Protein AF-A0A4Q0II00-F1 (afdb_monomer_lite)

Sequence (150 aa):
DLRYGILSTT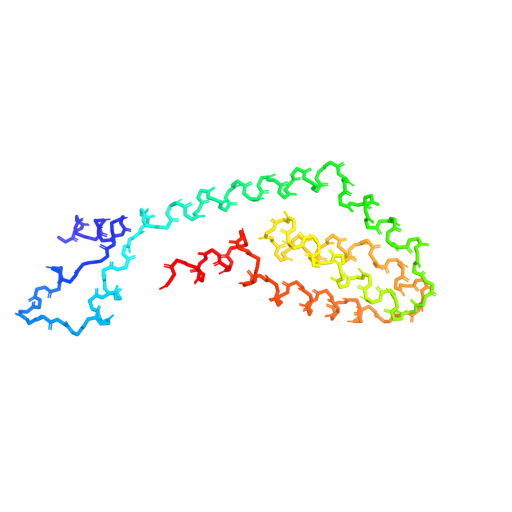TGFKVSMTHYLATPIPSVQALLNRGGMMGVLENMGMLCVAMAFGGIMHGSGMLTTVLNKLLGRVRTDGGLILSTLLSCVVLCFSTGSAYMGILIPGSLFKDSYLKRRLHPKNLSRALEDSATMLDGAIPWASGAVYMSGV

pLDDT: mean 78.12, std 6.58, range [50.56, 89.0]

Foldseek 3Di:
DVVVVVCCQQFNAAPVVVVDPDDDDPVVRCVRRLTHPPLCVVLVVLLVVQQVQLVCCVVVCVLVVVLVVLVVPDDDPVSLLVSLLVSLQVSCLSNLDLVRSQPVSLVVCVVVCVVVVHDSVSSVVSSCVRSVVCNCVRCSHPNVSVVVSD

Secondary structure (DSSP, 8-state):
-HHHHHHHHHH---GGGTT-SSPPPHHHHHHHTS--HHHHHHHHHHHHHHHHHHHHHHHTSHHHHHHHHHHTT--SHHHHHHHHHHHHHHHHHHHS-HHHHHHHHHHHHHHHHHHTT--HHHHHHHHHHHHHHHTTTSTTSHHHHHHHH-

Structure (mmCIF, N/CA/C/O backbone):
data_AF-A0A4Q0II00-F1
#
_entry.id   AF-A0A4Q0II00-F1
#
loop_
_atom_site.group_PDB
_atom_site.id
_atom_site.type_symbol
_atom_site.label_atom_id
_atom_site.label_alt_id
_atom_site.label_comp_id
_atom_site.label_asym_id
_atom_site.label_entity_id
_atom_site.label_seq_id
_atom_site.pdbx_PDB_ins_code
_atom_site.Cartn_x
_atom_site.Cartn_y
_atom_site.Cartn_z
_atom_site.occupancy
_atom_site.B_iso_or_equiv
_atom_site.auth_seq_id
_atom_site.auth_comp_id
_atom_site.auth_asym_id
_atom_site.auth_atom_id
_atom_site.pdbx_PDB_model_num
ATOM 1 N N . ASP A 1 1 ? 31.521 8.975 -23.517 1.00 64.12 1 ASP A N 1
ATOM 2 C CA . ASP A 1 1 ? 31.119 8.455 -22.192 1.00 64.12 1 ASP A CA 1
ATOM 3 C C . ASP A 1 1 ? 29.890 9.077 -21.530 1.00 64.12 1 ASP A C 1
ATOM 5 O O . ASP A 1 1 ? 29.078 8.311 -21.040 1.00 64.12 1 ASP A O 1
ATOM 9 N N . LEU A 1 2 ? 29.619 10.389 -21.554 1.00 75.50 2 LEU A N 1
ATOM 10 C CA . LEU A 1 2 ? 28.394 10.905 -20.895 1.00 75.50 2 LEU A CA 1
ATOM 11 C C . LEU A 1 2 ? 27.081 10.616 -21.661 1.00 75.50 2 LEU A C 1
ATOM 13 O O . LEU A 1 2 ? 26.052 10.305 -21.066 1.00 75.50 2 LEU A O 1
ATOM 17 N N . ARG A 1 3 ? 27.115 10.695 -23.001 1.00 73.31 3 ARG A N 1
ATOM 18 C CA . ARG A 1 3 ? 25.932 10.484 -23.865 1.00 73.31 3 ARG A CA 1
ATOM 19 C C . ARG A 1 3 ? 25.349 9.075 -23.735 1.00 73.31 3 ARG A C 1
ATOM 21 O O . ARG A 1 3 ? 24.133 8.927 -23.680 1.00 73.31 3 ARG A O 1
ATOM 28 N N . TYR A 1 4 ? 26.210 8.062 -23.644 1.00 73.62 4 TYR A N 1
ATOM 29 C CA . TYR A 1 4 ? 25.788 6.677 -23.442 1.00 73.62 4 TYR A CA 1
ATOM 30 C C . TYR A 1 4 ? 25.221 6.446 -22.036 1.00 73.62 4 TYR A C 1
ATOM 32 O O . TYR A 1 4 ? 24.265 5.692 -21.913 1.00 73.62 4 TYR A O 1
ATOM 40 N N . GLY A 1 5 ? 25.719 7.148 -21.009 1.00 77.12 5 GLY A N 1
ATOM 41 C CA . GLY A 1 5 ? 25.135 7.112 -19.662 1.00 77.12 5 GLY A CA 1
ATOM 42 C C . GLY A 1 5 ? 23.729 7.725 -19.584 1.00 77.12 5 GLY A C 1
ATOM 43 O O . GLY A 1 5 ? 22.844 7.178 -18.931 1.00 77.12 5 GLY A O 1
ATOM 44 N N . ILE A 1 6 ? 23.476 8.828 -20.297 1.00 80.12 6 ILE A N 1
ATOM 45 C CA . ILE A 1 6 ? 22.131 9.432 -20.352 1.00 80.12 6 ILE A CA 1
ATOM 46 C C . ILE A 1 6 ? 21.169 8.528 -21.136 1.00 80.12 6 ILE A C 1
ATOM 48 O O . ILE A 1 6 ? 20.040 8.306 -20.694 1.00 80.12 6 ILE A O 1
ATOM 52 N N . LEU A 1 7 ? 21.620 7.965 -22.262 1.00 78.31 7 LEU A N 1
ATOM 53 C CA . LEU A 1 7 ? 20.822 7.052 -23.088 1.00 78.31 7 LEU A CA 1
ATOM 54 C C . LEU A 1 7 ? 20.494 5.739 -22.367 1.00 78.31 7 LEU A C 1
ATOM 56 O O . LEU A 1 7 ? 19.356 5.278 -22.462 1.00 78.31 7 LEU A O 1
ATOM 60 N N . SER A 1 8 ? 21.439 5.162 -21.615 1.00 79.75 8 SER A N 1
ATOM 61 C CA . SER A 1 8 ? 21.172 3.962 -20.813 1.00 79.75 8 SER A CA 1
ATOM 62 C C . SER A 1 8 ? 20.184 4.237 -19.680 1.00 79.75 8 SER A C 1
ATOM 64 O O . SER A 1 8 ? 19.361 3.384 -19.366 1.00 79.75 8 SER A O 1
ATOM 66 N N . THR A 1 9 ? 20.199 5.445 -19.112 1.00 80.12 9 THR A N 1
ATOM 67 C CA . THR A 1 9 ? 19.252 5.851 -18.063 1.00 80.12 9 THR A CA 1
ATOM 68 C C . THR A 1 9 ? 17.831 6.023 -18.615 1.00 80.12 9 THR A C 1
ATOM 70 O O . THR A 1 9 ? 16.863 5.530 -18.037 1.00 80.12 9 THR A O 1
ATOM 73 N N . THR A 1 10 ? 17.682 6.683 -19.768 1.00 82.12 10 THR A N 1
ATOM 74 C CA . THR A 1 10 ? 16.356 6.954 -20.355 1.00 82.12 10 THR A CA 1
ATOM 75 C C . THR A 1 10 ? 15.751 5.736 -21.044 1.00 82.12 10 THR A C 1
ATOM 77 O O . THR A 1 10 ? 14.585 5.419 -20.812 1.00 82.12 10 THR A O 1
ATOM 80 N N . THR A 1 11 ? 16.528 5.036 -21.873 1.00 80.62 11 THR A N 1
ATOM 81 C CA . THR A 1 11 ? 16.024 3.943 -22.727 1.00 80.62 11 THR A CA 1
ATOM 82 C C . THR A 1 11 ? 16.329 2.544 -22.198 1.00 80.62 11 THR A C 1
ATOM 84 O O . THR A 1 11 ? 15.741 1.574 -22.673 1.00 80.62 11 THR A O 1
ATOM 87 N N . GLY A 1 12 ? 17.188 2.438 -21.184 1.00 84.06 12 GLY A N 1
ATOM 88 C CA . GLY A 1 12 ? 17.626 1.175 -20.601 1.00 84.06 12 GLY A CA 1
ATOM 89 C C . GLY A 1 12 ? 19.025 0.790 -21.046 1.00 84.06 12 GLY A C 1
ATOM 90 O O . GLY A 1 12 ? 19.505 1.202 -22.106 1.00 84.06 12 GLY A O 1
ATOM 91 N N . PHE A 1 13 ? 19.685 -0.023 -20.227 1.00 83.44 13 PHE A N 1
ATOM 92 C CA . PHE A 1 13 ? 20.944 -0.635 -20.617 1.00 83.44 13 PHE A CA 1
ATOM 93 C C . PHE A 1 13 ? 20.703 -1.604 -21.784 1.00 83.44 13 PHE A C 1
ATOM 95 O O . PHE A 1 13 ? 19.615 -2.159 -21.932 1.00 83.44 13 PHE A O 1
ATOM 102 N N . LYS A 1 14 ? 21.689 -1.764 -22.669 1.00 80.81 14 LYS A N 1
ATOM 103 C CA . LYS A 1 14 ? 21.612 -2.744 -23.757 1.00 80.81 14 LYS A CA 1
ATOM 104 C C . LYS A 1 14 ? 22.888 -3.554 -23.827 1.00 80.81 14 LYS A C 1
ATOM 106 O O . LYS A 1 14 ? 23.976 -3.018 -23.634 1.00 80.81 14 LYS A O 1
ATOM 111 N N . VAL A 1 15 ? 22.766 -4.827 -24.196 1.00 80.81 15 VAL A N 1
ATOM 112 C CA . VAL A 1 15 ? 23.921 -5.726 -24.391 1.00 80.81 15 VAL A CA 1
ATOM 113 C C . VAL A 1 15 ? 24.924 -5.162 -25.410 1.00 80.81 15 VAL A C 1
ATOM 115 O O . VAL A 1 15 ? 26.122 -5.346 -25.260 1.00 80.81 15 VAL A O 1
ATOM 118 N N . SER A 1 16 ? 24.476 -4.385 -26.400 1.00 79.31 16 SER A N 1
ATOM 119 C CA . SER A 1 16 ? 25.366 -3.725 -27.367 1.00 79.31 16 SER A CA 1
ATOM 120 C C . SER A 1 16 ? 26.317 -2.691 -26.744 1.00 79.31 16 SER A C 1
ATOM 122 O O . SER A 1 16 ? 27.288 -2.301 -27.382 1.00 79.31 16 SER A O 1
ATOM 124 N N . MET A 1 17 ? 26.049 -2.235 -25.516 1.00 80.38 17 MET A N 1
ATOM 125 C CA . MET A 1 17 ? 26.858 -1.239 -24.803 1.00 80.38 17 MET A CA 1
ATOM 126 C C . MET A 1 17 ? 28.029 -1.865 -24.028 1.00 80.38 17 MET A C 1
ATOM 128 O O . MET A 1 17 ? 28.894 -1.134 -23.559 1.00 80.38 17 MET A O 1
ATOM 132 N N . THR A 1 18 ? 28.080 -3.196 -23.884 1.00 79.19 18 THR A N 1
ATOM 133 C CA . THR A 1 18 ? 29.161 -3.896 -23.162 1.00 79.19 18 THR A CA 1
ATOM 134 C C . THR A 1 18 ? 30.338 -4.285 -24.055 1.00 79.19 18 THR A C 1
ATOM 136 O O . THR A 1 18 ? 31.333 -4.791 -23.544 1.00 79.19 18 THR A O 1
ATOM 139 N N . HIS A 1 19 ? 30.231 -4.089 -25.377 1.00 75.50 19 HIS A N 1
ATOM 140 C CA . HIS A 1 19 ? 31.207 -4.560 -26.373 1.00 75.50 19 HIS A CA 1
ATOM 141 C C . HIS A 1 19 ? 31.523 -6.068 -26.276 1.00 75.50 19 HIS A C 1
ATOM 143 O O . HIS A 1 19 ? 32.568 -6.529 -26.736 1.00 75.50 19 HIS A O 1
ATOM 149 N N . TYR A 1 20 ? 30.616 -6.850 -25.686 1.00 77.81 20 TYR A N 1
ATOM 150 C CA . TYR A 1 20 ? 30.778 -8.287 -25.521 1.00 77.81 20 TYR A CA 1
ATOM 151 C C . TYR A 1 20 ? 30.571 -9.003 -26.865 1.00 77.81 20 TYR A C 1
ATOM 153 O O . TYR A 1 20 ? 29.547 -8.825 -27.520 1.00 77.81 20 TYR A O 1
ATOM 161 N N . LEU A 1 21 ? 31.565 -9.789 -27.292 1.00 71.19 21 LEU A N 1
ATOM 162 C CA . LEU A 1 21 ? 31.630 -10.381 -28.638 1.00 71.19 21 LEU A CA 1
ATOM 163 C C . LEU A 1 21 ? 30.805 -11.671 -28.798 1.00 71.19 21 LEU A C 1
ATOM 165 O O . LEU A 1 21 ? 30.597 -12.124 -29.920 1.00 71.19 21 LEU A O 1
ATOM 169 N N . ALA A 1 22 ? 30.340 -12.262 -27.696 1.00 75.19 22 ALA A N 1
ATOM 170 C CA . ALA A 1 22 ? 29.507 -13.462 -27.702 1.00 75.19 22 ALA A CA 1
ATOM 171 C C . ALA A 1 22 ? 28.051 -13.124 -27.353 1.00 75.19 22 ALA A C 1
ATOM 173 O O . ALA A 1 22 ? 27.767 -12.142 -26.672 1.00 75.19 22 ALA A O 1
ATOM 174 N N . THR A 1 23 ? 27.100 -13.945 -27.792 1.00 78.50 23 THR A N 1
ATOM 175 C CA . THR A 1 23 ? 25.696 -13.807 -27.382 1.00 78.50 23 THR A CA 1
ATOM 176 C C . THR A 1 23 ? 25.532 -14.277 -25.932 1.00 78.50 23 THR A C 1
ATOM 178 O O . THR A 1 23 ? 25.807 -15.450 -25.660 1.00 78.50 23 THR A O 1
ATOM 181 N N . PRO A 1 24 ? 25.097 -13.415 -24.990 1.00 80.38 24 PRO A N 1
ATOM 182 C CA . PRO A 1 24 ? 24.808 -13.839 -23.624 1.00 80.38 24 PRO A CA 1
ATOM 183 C C . PRO A 1 24 ? 23.660 -14.850 -23.600 1.00 80.38 24 PRO A C 1
ATOM 185 O O . PRO A 1 24 ? 22.828 -14.882 -24.507 1.00 80.38 24 PRO A O 1
ATOM 188 N N . ILE A 1 25 ? 23.567 -15.631 -22.523 1.00 87.69 25 ILE A N 1
ATOM 189 C CA . ILE A 1 25 ? 22.402 -16.494 -22.302 1.00 87.69 25 ILE A CA 1
ATOM 190 C C . ILE A 1 25 ? 21.101 -15.663 -22.301 1.00 87.69 25 ILE A C 1
ATOM 192 O O . ILE A 1 25 ? 21.110 -14.527 -21.808 1.00 87.69 25 ILE A O 1
ATOM 196 N N . PRO A 1 26 ? 19.972 -16.211 -22.793 1.00 83.94 26 PRO A N 1
ATOM 197 C CA . PRO A 1 26 ? 18.728 -15.456 -22.977 1.00 83.94 26 PRO A CA 1
ATOM 198 C C . PRO A 1 26 ? 18.259 -14.709 -21.721 1.00 83.94 26 PRO A C 1
ATOM 200 O O . PRO A 1 26 ? 17.833 -13.560 -21.806 1.00 83.94 26 PRO A O 1
ATOM 203 N N . SER A 1 27 ? 18.418 -15.313 -20.539 1.00 83.25 27 SER A N 1
ATOM 204 C CA . SER A 1 27 ? 18.052 -14.711 -19.251 1.00 83.25 27 SER A CA 1
ATOM 205 C C . SER A 1 27 ? 18.870 -13.457 -18.928 1.00 83.25 27 SER A C 1
ATOM 207 O O . SER A 1 27 ? 18.339 -12.474 -18.418 1.00 83.25 27 SER A O 1
ATOM 209 N N . VAL A 1 28 ? 20.166 -13.463 -19.256 1.00 82.50 28 VAL A N 1
ATOM 210 C CA . VAL A 1 28 ? 21.059 -12.312 -19.052 1.00 82.50 28 VAL A CA 1
ATOM 211 C C . VAL A 1 28 ? 20.770 -11.228 -20.085 1.00 82.50 28 VAL A C 1
ATOM 213 O O . VAL A 1 28 ? 20.766 -10.048 -19.748 1.00 82.50 28 VAL A O 1
ATOM 216 N N . GLN A 1 29 ? 20.464 -11.607 -21.327 1.00 83.69 29 GLN A N 1
ATOM 217 C CA . GLN A 1 29 ? 20.053 -10.653 -22.353 1.00 83.69 29 GLN A CA 1
ATOM 218 C C . GLN A 1 29 ? 18.733 -9.955 -21.991 1.00 83.69 29 GLN A C 1
ATOM 220 O O . GLN A 1 29 ? 18.622 -8.746 -22.187 1.00 83.69 29 GLN A O 1
ATOM 225 N N . ALA A 1 30 ? 17.768 -10.679 -21.418 1.00 80.88 30 ALA A N 1
ATOM 226 C CA . ALA A 1 30 ? 16.518 -10.111 -20.915 1.00 80.88 30 ALA A CA 1
ATOM 227 C C . ALA A 1 30 ? 16.744 -9.166 -19.720 1.00 80.88 30 ALA A C 1
ATOM 229 O O . ALA A 1 30 ? 16.196 -8.068 -19.699 1.00 80.88 30 ALA A O 1
ATOM 230 N N . LEU A 1 31 ? 17.604 -9.549 -18.767 1.00 79.75 31 LEU A N 1
ATOM 231 C CA . LEU A 1 31 ? 17.965 -8.703 -17.621 1.00 79.75 31 LEU A CA 1
ATOM 232 C C . LEU A 1 31 ? 18.661 -7.406 -18.043 1.00 79.75 31 LEU A C 1
ATOM 234 O O . LEU A 1 31 ? 18.365 -6.344 -17.502 1.00 79.75 31 LEU A O 1
ATOM 238 N N . LEU A 1 32 ? 19.588 -7.490 -19.000 1.00 80.94 32 LEU A N 1
ATOM 239 C CA . LEU A 1 32 ? 20.328 -6.323 -19.469 1.00 80.94 32 LEU A CA 1
ATOM 240 C C . LEU A 1 32 ? 19.452 -5.405 -20.320 1.00 80.94 32 LEU A C 1
ATOM 242 O O . LEU A 1 32 ? 19.583 -4.200 -20.180 1.00 80.94 32 LEU A O 1
ATOM 246 N N . ASN A 1 33 ? 18.542 -5.948 -21.137 1.00 82.38 33 ASN A N 1
ATOM 247 C CA . ASN A 1 33 ? 17.660 -5.185 -22.029 1.00 82.38 33 ASN A CA 1
ATOM 248 C C . ASN A 1 33 ? 16.281 -4.864 -21.410 1.00 82.38 33 ASN A C 1
ATOM 250 O O . ASN A 1 33 ? 15.300 -4.733 -22.141 1.00 82.38 33 ASN A O 1
ATOM 254 N N . ARG A 1 34 ? 16.179 -4.730 -20.082 1.00 75.44 34 ARG A N 1
ATOM 255 C CA . ARG A 1 34 ? 14.900 -4.564 -19.358 1.00 75.44 34 ARG A CA 1
ATOM 256 C C . ARG A 1 34 ? 14.219 -3.194 -19.535 1.00 75.44 34 ARG A C 1
ATOM 258 O O . ARG A 1 34 ? 13.180 -2.936 -18.940 1.00 75.44 34 ARG A O 1
ATOM 265 N N . GLY A 1 35 ? 14.793 -2.308 -20.349 1.00 76.44 35 GLY A N 1
ATOM 266 C CA . GLY A 1 35 ? 14.329 -0.930 -20.501 1.00 76.44 35 GLY A CA 1
ATOM 267 C C . GLY A 1 35 ? 14.843 -0.001 -19.395 1.00 76.44 35 GLY A C 1
ATOM 268 O O . GLY A 1 35 ? 15.539 -0.417 -18.471 1.00 76.44 35 GLY A O 1
ATOM 269 N N . GLY A 1 36 ? 14.578 1.296 -19.554 1.00 79.94 36 GLY A N 1
ATOM 270 C CA . GLY A 1 36 ? 14.987 2.357 -18.625 1.00 79.94 36 GLY A CA 1
ATOM 271 C C . GLY A 1 36 ? 13.785 3.165 -18.159 1.00 79.94 36 GLY A C 1
ATOM 272 O O . GLY A 1 36 ? 12.666 2.658 -18.158 1.00 79.94 36 GLY A O 1
ATOM 273 N N . MET A 1 37 ? 13.984 4.442 -17.829 1.00 80.06 37 MET A N 1
ATOM 274 C CA . MET A 1 37 ? 12.902 5.322 -17.360 1.00 80.06 37 MET A CA 1
ATOM 275 C C . MET A 1 37 ? 11.661 5.319 -18.266 1.00 80.06 37 MET A C 1
ATOM 277 O O . MET A 1 37 ? 10.543 5.346 -17.762 1.00 80.06 37 MET A O 1
ATOM 281 N N . MET A 1 38 ? 11.837 5.244 -19.590 1.00 79.81 38 MET A N 1
ATOM 282 C CA . MET A 1 38 ? 10.708 5.187 -20.524 1.00 79.81 38 MET A CA 1
ATOM 283 C C . MET A 1 38 ? 9.853 3.922 -20.373 1.00 79.81 38 MET A C 1
ATOM 285 O O . MET A 1 38 ? 8.646 3.997 -20.571 1.00 79.81 38 MET A O 1
ATOM 289 N N . GLY A 1 39 ? 10.451 2.786 -20.004 1.00 73.69 39 GLY A N 1
ATOM 290 C CA . GLY A 1 39 ? 9.728 1.525 -19.808 1.00 73.69 39 GLY A CA 1
ATOM 291 C C . GLY A 1 39 ? 8.905 1.497 -18.519 1.00 73.69 39 GLY A C 1
ATOM 292 O O . GLY A 1 39 ? 7.905 0.797 -18.446 1.00 73.69 39 GLY A O 1
ATOM 293 N N . VAL A 1 40 ? 9.284 2.297 -17.517 1.00 78.62 40 VAL A N 1
ATOM 294 C CA . VAL A 1 40 ? 8.557 2.403 -16.236 1.00 78.62 40 VAL A CA 1
ATOM 295 C C . VAL A 1 40 ? 7.502 3.521 -16.267 1.00 78.62 40 VAL A C 1
ATOM 297 O O . VAL A 1 40 ? 6.661 3.615 -15.376 1.00 78.62 40 VAL A O 1
ATOM 300 N N . LEU A 1 41 ? 7.521 4.378 -17.294 1.00 81.31 41 LEU A N 1
ATOM 301 C CA . LEU A 1 41 ? 6.686 5.579 -17.366 1.00 81.31 41 LEU A CA 1
ATOM 302 C C . LEU A 1 41 ? 5.188 5.264 -17.488 1.00 81.31 41 LEU A C 1
ATOM 304 O O . LEU A 1 41 ? 4.367 5.958 -16.893 1.00 81.31 41 LEU A O 1
ATOM 308 N N . GLU A 1 42 ? 4.836 4.210 -18.227 1.00 76.75 42 GLU A N 1
ATOM 309 C CA . GLU A 1 42 ? 3.451 3.736 -18.364 1.00 76.75 42 GLU A CA 1
ATOM 310 C C . GLU A 1 42 ? 2.883 3.307 -17.004 1.00 76.75 42 GLU A C 1
ATOM 312 O O . GLU A 1 42 ? 1.823 3.773 -16.576 1.00 76.75 42 GLU A O 1
ATOM 317 N N . ASN A 1 43 ? 3.666 2.517 -16.271 1.00 71.75 43 ASN A N 1
ATOM 318 C CA . ASN A 1 43 ? 3.359 2.071 -14.918 1.00 71.75 43 ASN A CA 1
ATOM 319 C C . ASN A 1 43 ? 3.215 3.251 -13.943 1.00 71.75 43 ASN A C 1
ATOM 321 O O . ASN A 1 43 ? 2.281 3.288 -13.141 1.00 71.75 43 ASN A O 1
ATOM 325 N N . MET A 1 44 ? 4.089 4.258 -14.041 1.00 77.75 44 MET A N 1
ATOM 326 C CA . MET A 1 44 ? 3.968 5.488 -13.250 1.00 77.75 44 MET A CA 1
ATOM 327 C C . MET A 1 44 ? 2.699 6.280 -13.594 1.00 77.75 44 MET A C 1
ATOM 329 O O . MET A 1 44 ? 2.054 6.816 -12.695 1.00 77.75 44 MET A O 1
ATOM 333 N N . GLY A 1 45 ? 2.312 6.343 -14.871 1.00 80.50 45 GLY A N 1
ATOM 334 C CA . GLY A 1 45 ? 1.079 7.001 -15.305 1.00 80.50 45 GLY A CA 1
ATOM 335 C C . GLY A 1 45 ? -0.166 6.357 -14.691 1.00 80.50 45 GLY A C 1
ATOM 336 O O . GLY A 1 45 ? -1.016 7.056 -14.136 1.00 80.50 45 GLY A O 1
ATOM 337 N N . MET A 1 46 ? -0.237 5.025 -14.716 1.00 72.75 46 MET A N 1
ATOM 338 C CA . MET A 1 46 ? -1.329 4.273 -14.094 1.00 72.75 46 MET A CA 1
ATOM 339 C C . MET A 1 46 ? -1.368 4.475 -12.572 1.00 72.75 46 MET A C 1
ATOM 341 O O . MET A 1 46 ? -2.441 4.705 -12.009 1.00 72.75 46 MET A O 1
ATOM 345 N N . LEU A 1 47 ? -0.202 4.486 -11.918 1.00 72.25 47 LEU A N 1
ATOM 346 C CA . LEU A 1 47 ? -0.079 4.764 -10.486 1.00 72.25 47 LEU A CA 1
ATOM 347 C C . LEU A 1 47 ? -0.602 6.165 -10.123 1.00 72.25 47 LEU A C 1
ATOM 349 O O . LEU A 1 47 ? -1.333 6.316 -9.146 1.00 72.25 47 LEU A O 1
ATOM 353 N N . CYS A 1 48 ? -0.283 7.191 -10.917 1.00 79.00 48 CYS A N 1
ATOM 354 C CA . CYS A 1 48 ? -0.782 8.551 -10.698 1.00 79.00 48 CYS A CA 1
ATOM 355 C C . CYS A 1 48 ? -2.315 8.625 -10.753 1.00 79.00 48 CYS A C 1
ATOM 357 O O . CYS A 1 48 ? -2.932 9.250 -9.888 1.00 79.00 48 CYS A O 1
ATOM 359 N N . VAL A 1 49 ? -2.939 7.969 -11.737 1.00 80.88 49 VAL A N 1
ATOM 360 C CA . VAL A 1 49 ? -4.406 7.925 -11.868 1.00 80.88 49 VAL A CA 1
ATOM 361 C C . VAL A 1 49 ? -5.039 7.175 -10.693 1.00 80.88 49 VAL A C 1
ATOM 363 O O . VAL A 1 49 ? -6.023 7.647 -10.119 1.00 80.88 49 VAL A O 1
ATOM 366 N N . ALA A 1 50 ? -4.453 6.048 -10.288 1.00 71.62 50 ALA A N 1
ATOM 367 C CA . ALA A 1 50 ? -4.927 5.265 -9.151 1.00 71.62 50 ALA A CA 1
ATOM 368 C C . ALA A 1 50 ? -4.861 6.053 -7.832 1.00 71.62 50 ALA A C 1
ATOM 370 O O . ALA A 1 50 ? -5.843 6.101 -7.090 1.00 71.62 50 ALA A O 1
ATOM 371 N N . MET A 1 51 ? -3.745 6.741 -7.566 1.00 74.00 51 MET A N 1
ATOM 372 C CA . MET A 1 51 ? -3.605 7.593 -6.381 1.00 74.00 51 MET A CA 1
ATOM 373 C C . MET A 1 51 ? -4.591 8.767 -6.391 1.00 74.00 51 MET A C 1
ATOM 375 O O . MET A 1 51 ? -5.156 9.095 -5.347 1.00 74.00 51 MET A O 1
ATOM 379 N N . ALA A 1 52 ? -4.840 9.383 -7.552 1.00 80.81 52 ALA A N 1
ATOM 380 C CA . ALA A 1 52 ? -5.828 10.454 -7.677 1.00 80.81 52 ALA A CA 1
ATOM 381 C C . ALA A 1 52 ? -7.242 9.961 -7.325 1.00 80.81 52 ALA A C 1
ATOM 383 O O . ALA A 1 52 ? -7.950 10.606 -6.552 1.00 80.81 52 ALA A O 1
ATOM 384 N N . PHE A 1 53 ? -7.631 8.786 -7.826 1.00 77.06 53 PHE A N 1
ATOM 385 C CA . PHE A 1 53 ? -8.908 8.156 -7.490 1.00 77.06 53 PHE A CA 1
ATOM 386 C C . PHE A 1 53 ? -9.013 7.833 -5.991 1.00 77.06 53 PHE A C 1
ATOM 388 O O . PHE A 1 53 ? -10.000 8.195 -5.344 1.00 77.06 53 PHE A O 1
ATOM 395 N N . GLY A 1 54 ? -7.960 7.242 -5.418 1.00 71.12 54 GLY A N 1
ATOM 396 C CA . GLY A 1 54 ? -7.834 6.990 -3.983 1.00 71.12 54 GLY A CA 1
ATOM 397 C C . GLY A 1 54 ? -8.021 8.247 -3.130 1.00 71.12 54 GLY A C 1
ATOM 398 O O . GLY A 1 54 ? -8.807 8.260 -2.180 1.00 71.12 54 GLY A O 1
ATOM 399 N N . GLY A 1 55 ? -7.352 9.336 -3.514 1.00 72.88 55 GLY A N 1
ATOM 400 C CA . GLY A 1 55 ? -7.458 10.634 -2.854 1.00 72.88 55 GLY A CA 1
ATOM 401 C C . GLY A 1 55 ? -8.871 11.224 -2.903 1.00 72.88 55 GLY A C 1
ATOM 402 O O . GLY A 1 55 ? -9.352 11.725 -1.889 1.00 72.88 55 GLY A O 1
ATOM 403 N N . ILE A 1 56 ? -9.573 11.115 -4.037 1.00 82.94 56 ILE A N 1
ATOM 404 C CA . ILE A 1 56 ? -10.960 11.596 -4.183 1.00 82.94 56 ILE A CA 1
ATOM 405 C C . ILE A 1 56 ? -11.915 10.802 -3.283 1.00 82.94 56 ILE A C 1
ATOM 407 O O . ILE A 1 56 ? -12.764 11.385 -2.605 1.00 82.94 56 ILE A O 1
ATOM 411 N N . MET A 1 57 ? -11.780 9.477 -3.226 1.00 72.69 57 MET A N 1
ATOM 412 C CA . MET A 1 57 ? -12.615 8.641 -2.355 1.00 72.69 57 MET A CA 1
ATOM 413 C C . MET A 1 57 ? -12.364 8.899 -0.866 1.00 72.69 57 MET A C 1
ATOM 415 O O . MET A 1 57 ? -13.298 8.836 -0.061 1.00 72.69 57 MET A O 1
ATOM 419 N N . HIS A 1 58 ? -11.124 9.226 -0.495 1.00 70.25 58 HIS A N 1
ATOM 420 C CA . HIS A 1 58 ? -10.803 9.657 0.859 1.00 70.25 58 HIS A CA 1
ATOM 421 C C . HIS A 1 58 ? -11.377 11.050 1.167 1.00 70.25 58 HIS A C 1
ATOM 423 O O . HIS A 1 58 ? -12.120 11.207 2.137 1.00 70.25 58 HIS A O 1
ATOM 429 N N . GLY A 1 59 ? -11.089 12.047 0.324 1.00 71.38 59 GLY A N 1
ATOM 430 C CA . GLY A 1 59 ? -11.504 13.439 0.522 1.00 71.38 59 GLY A CA 1
ATOM 431 C C . GLY A 1 59 ? -13.020 13.653 0.468 1.00 71.38 59 GLY A C 1
ATOM 432 O O . GLY A 1 59 ? -13.543 14.512 1.169 1.00 71.38 59 GLY A O 1
ATOM 433 N N . SER A 1 60 ? -13.748 12.836 -0.299 1.00 82.38 60 SER A N 1
ATOM 434 C CA . SER A 1 60 ? -15.220 12.848 -0.337 1.00 82.38 60 SER A CA 1
ATOM 435 C C . SER A 1 60 ? -15.879 12.240 0.908 1.00 82.38 60 SER A C 1
ATOM 437 O O . SER A 1 60 ? -17.101 12.291 1.041 1.00 82.38 60 SER A O 1
ATOM 439 N N . GLY A 1 61 ? -15.106 11.636 1.817 1.00 75.00 61 GLY A N 1
ATOM 440 C CA . GLY A 1 61 ? -15.619 11.007 3.034 1.00 75.00 61 GLY A CA 1
ATOM 441 C C . GLY A 1 61 ? -16.381 9.698 2.803 1.00 75.00 61 GLY A C 1
ATOM 442 O O . GLY A 1 61 ? -16.838 9.094 3.775 1.00 75.00 61 GLY A O 1
ATOM 443 N N . MET A 1 62 ? -16.482 9.216 1.555 1.00 76.69 62 MET A N 1
ATOM 444 C CA . MET A 1 62 ? -17.180 7.970 1.215 1.00 76.69 62 MET A CA 1
ATOM 445 C C . MET A 1 62 ? -16.619 6.779 1.993 1.00 76.69 62 MET A C 1
ATOM 447 O O . MET A 1 62 ? -17.380 5.993 2.562 1.00 76.69 62 MET A O 1
ATOM 451 N N . LEU A 1 63 ? -15.288 6.689 2.086 1.00 69.50 63 LEU A N 1
ATOM 452 C CA . LEU A 1 63 ? -14.605 5.675 2.887 1.00 69.50 63 LEU A CA 1
ATOM 453 C C . LEU A 1 63 ? -15.035 5.747 4.356 1.00 69.50 63 LEU A C 1
ATOM 455 O O . LEU A 1 63 ? -15.475 4.754 4.926 1.00 69.50 63 LEU A O 1
ATOM 459 N N . THR A 1 64 ? -14.995 6.932 4.958 1.00 71.69 64 THR A N 1
ATOM 460 C CA . THR A 1 64 ? -15.363 7.144 6.363 1.00 71.69 64 THR A CA 1
ATOM 461 C C . THR A 1 64 ? -16.824 6.768 6.636 1.00 71.69 64 THR A C 1
ATOM 463 O O . THR A 1 64 ? -17.129 6.168 7.668 1.00 71.69 64 THR A O 1
ATOM 466 N N . THR A 1 65 ? -17.742 7.051 5.706 1.00 80.62 65 THR A N 1
ATOM 467 C CA . THR A 1 65 ? -19.155 6.655 5.816 1.00 80.62 65 THR A CA 1
ATOM 468 C C . THR A 1 65 ? -19.333 5.138 5.777 1.00 80.62 65 THR A C 1
ATOM 470 O O . THR A 1 65 ? -20.059 4.589 6.610 1.00 80.62 65 THR A O 1
ATOM 473 N N . VAL A 1 66 ? -18.662 4.443 4.852 1.00 74.25 66 VAL A N 1
ATOM 474 C CA . VAL A 1 66 ? -18.707 2.972 4.756 1.00 74.25 66 VAL A CA 1
ATOM 475 C C . VAL A 1 66 ? -18.168 2.331 6.037 1.00 74.25 66 VAL A C 1
ATOM 477 O O . VAL A 1 66 ? -18.786 1.418 6.589 1.00 74.25 66 VAL A O 1
ATOM 480 N N . LEU A 1 67 ? -17.065 2.863 6.559 1.00 70.81 67 LEU A N 1
ATOM 481 C CA . LEU A 1 67 ? -16.398 2.360 7.758 1.00 70.81 67 LEU A CA 1
ATOM 482 C C . LEU A 1 67 ? -17.230 2.562 9.030 1.00 70.81 67 LEU A C 1
ATOM 484 O O . LEU A 1 67 ? -17.366 1.642 9.836 1.00 70.81 67 LEU A O 1
ATOM 488 N N . ASN A 1 68 ? -17.864 3.725 9.189 1.00 74.38 68 ASN A N 1
ATOM 489 C CA . ASN A 1 68 ? -18.777 3.980 10.308 1.00 74.38 68 ASN A CA 1
ATOM 490 C C . ASN A 1 68 ? -20.001 3.053 10.277 1.00 74.38 68 ASN A C 1
ATOM 492 O O . ASN A 1 68 ? -20.471 2.587 11.318 1.00 74.38 68 ASN A O 1
ATOM 496 N N . LYS A 1 69 ? -20.500 2.730 9.079 1.00 76.56 69 LYS A N 1
ATOM 497 C CA . LYS A 1 69 ? -21.617 1.794 8.898 1.00 76.56 69 LYS A CA 1
ATOM 498 C C . LYS A 1 69 ? -21.223 0.352 9.245 1.00 76.56 69 LYS A C 1
ATOM 500 O O . LYS A 1 69 ? -22.041 -0.382 9.798 1.00 76.56 69 LYS A O 1
ATOM 505 N N . LEU A 1 70 ? -19.974 -0.031 8.966 1.00 69.94 70 LEU A N 1
ATOM 506 C CA . LEU A 1 70 ? -19.376 -1.300 9.397 1.00 69.94 70 LEU A CA 1
ATOM 507 C C . LEU A 1 70 ? -19.241 -1.369 10.925 1.00 69.94 70 LEU A C 1
ATOM 509 O O . LEU A 1 70 ? -19.704 -2.333 11.534 1.00 69.94 70 LEU A O 1
ATOM 513 N N . LEU A 1 71 ? -18.698 -0.320 11.550 1.00 69.88 71 LEU A N 1
ATOM 514 C CA . LEU A 1 71 ? -18.531 -0.208 13.004 1.00 69.88 71 LEU A CA 1
ATOM 515 C C . LEU A 1 71 ? -19.853 -0.342 13.771 1.00 69.88 71 LEU A C 1
ATOM 517 O O . LEU A 1 71 ? -19.909 -1.039 14.783 1.00 69.88 71 LEU A O 1
ATOM 521 N N . GLY A 1 72 ? -20.940 0.251 13.266 1.00 69.31 72 GLY A N 1
ATOM 522 C CA . GLY A 1 72 ? -22.268 0.154 13.886 1.00 69.31 72 GLY A CA 1
ATOM 523 C C . GLY A 1 72 ? -22.839 -1.270 13.957 1.00 69.31 72 GLY A C 1
ATOM 524 O O . GLY A 1 72 ? -23.774 -1.526 14.715 1.00 69.31 72 GLY A O 1
ATOM 525 N N . ARG A 1 73 ? -22.283 -2.215 13.189 1.00 71.56 73 ARG A N 1
ATOM 526 C CA . ARG A 1 73 ? -22.736 -3.613 13.122 1.00 71.56 73 ARG A CA 1
ATOM 527 C C . ARG A 1 73 ? -21.906 -4.563 13.993 1.00 71.56 73 ARG A C 1
ATOM 529 O O . ARG A 1 73 ? -22.288 -5.719 14.166 1.00 71.56 73 ARG A O 1
ATOM 536 N N . VAL A 1 74 ? -20.805 -4.086 14.571 1.00 78.12 74 VAL A N 1
ATOM 537 C CA . VAL A 1 74 ? -19.876 -4.899 15.361 1.00 78.12 74 VAL A CA 1
ATOM 538 C C . VAL A 1 74 ? -20.278 -4.921 16.833 1.00 78.12 74 VAL A C 1
ATOM 540 O O . VAL A 1 74 ? -20.239 -3.908 17.531 1.00 78.12 74 VAL A O 1
ATOM 543 N N . ARG A 1 75 ? -20.609 -6.112 17.341 1.00 75.88 75 ARG A N 1
ATOM 544 C CA . ARG A 1 75 ? -20.977 -6.319 18.753 1.00 75.88 75 ARG A CA 1
ATOM 545 C C . ARG A 1 75 ? -19.889 -7.011 19.579 1.00 75.88 75 ARG A C 1
ATOM 547 O O . ARG A 1 75 ? -19.785 -6.721 20.767 1.00 75.88 75 ARG A O 1
ATOM 554 N N . THR A 1 76 ? -19.020 -7.813 18.966 1.00 84.81 76 THR A N 1
ATOM 555 C CA . THR A 1 76 ? -17.980 -8.608 19.649 1.00 84.81 76 THR A CA 1
ATOM 556 C C . THR A 1 76 ? -16.571 -8.045 19.448 1.00 84.81 76 THR A C 1
ATOM 558 O O . THR A 1 76 ? -16.315 -7.321 18.486 1.00 84.81 76 THR A O 1
ATOM 561 N N . ASP A 1 77 ? -15.639 -8.407 20.332 1.00 83.56 77 ASP A N 1
ATOM 562 C CA . ASP A 1 77 ? -14.250 -7.923 20.275 1.00 83.56 77 ASP A CA 1
ATOM 563 C C . ASP A 1 77 ? -13.488 -8.494 19.071 1.00 83.56 77 ASP A C 1
ATOM 565 O O . ASP A 1 77 ? -12.773 -7.767 18.384 1.00 83.56 77 ASP A O 1
ATOM 569 N N . GLY A 1 78 ? -13.717 -9.769 18.737 1.00 83.00 78 GLY A N 1
ATOM 570 C CA . GLY A 1 78 ? -13.200 -10.368 17.501 1.00 83.00 78 GLY A CA 1
ATOM 571 C C . GLY A 1 78 ? -13.793 -9.724 16.244 1.00 83.00 78 GLY A C 1
ATOM 572 O O . GLY A 1 78 ? -13.084 -9.515 15.262 1.00 83.00 78 GLY A O 1
ATOM 573 N N . GLY A 1 79 ? -15.069 -9.325 16.294 1.00 83.94 79 GLY A N 1
ATOM 574 C CA . GLY A 1 79 ? -15.704 -8.567 15.218 1.00 83.94 79 GLY A CA 1
ATOM 575 C C . GLY A 1 79 ? -15.068 -7.191 15.016 1.00 83.94 79 GLY A C 1
ATOM 576 O O . GLY A 1 79 ? -14.990 -6.727 13.883 1.00 83.94 79 GLY A O 1
ATOM 577 N N . LEU A 1 80 ? -14.565 -6.563 16.086 1.00 84.94 80 LEU A N 1
ATOM 578 C CA . LEU A 1 80 ? -13.862 -5.286 15.987 1.00 84.94 80 LEU A CA 1
ATOM 579 C C . LEU A 1 80 ? -12.537 -5.460 15.249 1.00 84.94 80 LEU A C 1
ATOM 581 O O . LEU A 1 80 ? -12.283 -4.730 14.297 1.00 84.94 80 LEU A O 1
ATOM 585 N N . ILE A 1 81 ? -11.753 -6.477 15.608 1.00 86.94 81 ILE A N 1
ATOM 586 C CA . ILE A 1 81 ? -10.495 -6.790 14.918 1.00 86.94 81 ILE A CA 1
ATOM 587 C C . ILE A 1 81 ? -10.742 -7.122 13.446 1.00 86.94 81 ILE A C 1
ATOM 589 O O . ILE A 1 81 ? -10.085 -6.554 12.576 1.00 86.94 81 ILE A O 1
ATOM 593 N N . LEU A 1 82 ? -11.732 -7.968 13.152 1.00 85.06 82 LEU A N 1
ATOM 594 C CA . LEU A 1 82 ? -12.085 -8.313 11.776 1.00 85.06 82 LEU A CA 1
ATOM 595 C C . LEU A 1 82 ? -12.543 -7.088 10.976 1.00 85.06 82 LEU A C 1
ATOM 597 O O . LEU A 1 82 ? -12.170 -6.934 9.815 1.00 85.06 82 LEU A O 1
ATOM 601 N N . SER A 1 83 ? -13.318 -6.193 11.593 1.00 85.19 83 SER A N 1
ATOM 602 C CA . SER A 1 83 ? -13.744 -4.956 10.941 1.00 85.19 83 SER A CA 1
ATOM 603 C C . SER A 1 83 ? -12.571 -4.026 10.650 1.00 85.19 83 SER A C 1
ATOM 605 O O . SER A 1 83 ? -12.538 -3.462 9.562 1.00 85.19 83 SER A O 1
ATOM 607 N N . THR A 1 84 ? -11.581 -3.925 11.544 1.00 86.38 84 THR A N 1
ATOM 608 C CA . THR A 1 84 ? -10.338 -3.176 11.305 1.00 86.38 84 THR A CA 1
ATOM 609 C C . THR A 1 84 ? -9.577 -3.755 10.115 1.00 86.38 84 THR A C 1
ATOM 611 O O . THR A 1 84 ? -9.214 -3.008 9.213 1.00 86.38 84 THR A O 1
ATOM 614 N N . LEU A 1 85 ? -9.403 -5.082 10.068 1.00 87.69 85 LEU A N 1
ATOM 615 C CA . LEU A 1 85 ? -8.715 -5.769 8.969 1.00 87.69 85 LEU A CA 1
ATOM 616 C C . LEU A 1 85 ? -9.411 -5.520 7.627 1.00 87.69 85 LEU A C 1
ATOM 618 O O . LEU A 1 85 ? -8.782 -5.061 6.680 1.00 87.69 85 LEU A O 1
ATOM 622 N N . LEU A 1 86 ? -10.724 -5.762 7.552 1.00 84.31 86 LEU A N 1
ATOM 623 C CA . LEU A 1 86 ? -11.510 -5.527 6.336 1.00 84.31 86 LEU A CA 1
ATOM 624 C C . LEU A 1 86 ? -11.488 -4.056 5.916 1.00 84.31 86 LEU A C 1
ATOM 626 O O . LEU A 1 86 ? -11.435 -3.751 4.730 1.00 84.31 86 LEU A O 1
ATOM 630 N N . SER A 1 87 ? -11.498 -3.144 6.882 1.00 83.50 87 SER A N 1
ATOM 631 C CA . SER A 1 87 ? -11.411 -1.708 6.631 1.00 83.50 87 SER A CA 1
ATOM 632 C C . SER A 1 87 ? -10.083 -1.326 5.995 1.00 83.50 87 SER A C 1
ATOM 634 O O . SER A 1 87 ? -10.083 -0.649 4.971 1.00 83.50 87 SER A O 1
ATOM 636 N N . CYS A 1 88 ? -8.968 -1.802 6.558 1.00 85.31 88 CYS A N 1
ATOM 637 C CA . CYS A 1 88 ? -7.638 -1.641 5.976 1.00 85.31 88 CYS A CA 1
ATOM 638 C C . CYS A 1 88 ? -7.568 -2.230 4.571 1.00 85.31 88 CYS A C 1
ATOM 640 O O . CYS A 1 88 ? -7.046 -1.573 3.679 1.00 85.31 88 CYS A O 1
ATOM 642 N N . VAL A 1 89 ? -8.148 -3.413 4.346 1.00 84.06 89 VAL A N 1
ATOM 643 C CA . VAL A 1 89 ? -8.185 -4.047 3.020 1.00 84.06 89 VAL A CA 1
ATOM 644 C C . VAL A 1 89 ? -8.911 -3.167 2.012 1.00 84.06 89 VAL A C 1
ATOM 646 O O . VAL A 1 89 ? -8.364 -2.865 0.957 1.00 84.06 89 VAL A O 1
ATOM 649 N N . VAL A 1 90 ? -10.126 -2.724 2.340 1.00 81.06 90 VAL A N 1
ATOM 650 C CA . VAL A 1 90 ? -10.947 -1.887 1.456 1.00 81.06 90 VAL A CA 1
ATOM 651 C C . VAL A 1 90 ? -10.242 -0.570 1.155 1.00 81.06 90 VAL A C 1
ATOM 653 O O . VAL A 1 90 ? -10.221 -0.146 0.006 1.00 81.06 90 VAL A O 1
ATOM 656 N N . LEU A 1 91 ? -9.635 0.058 2.161 1.00 80.19 91 LEU A N 1
ATOM 657 C CA . LEU A 1 91 ? -8.876 1.293 2.003 1.00 80.19 91 LEU A CA 1
ATOM 658 C C . LEU A 1 91 ? -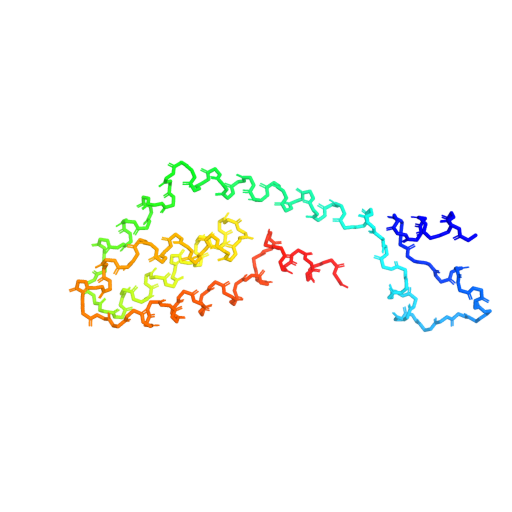7.615 1.113 1.162 1.00 80.19 91 LEU A C 1
ATOM 660 O O . LEU A 1 91 ? -7.402 1.895 0.240 1.00 80.19 91 LEU A O 1
ATOM 664 N N . CYS A 1 92 ? -6.786 0.114 1.473 1.00 80.69 92 CYS A N 1
ATOM 665 C CA . CYS A 1 92 ? -5.578 -0.192 0.713 1.00 80.69 92 CYS A CA 1
ATOM 666 C C . CYS A 1 92 ? -5.938 -0.478 -0.737 1.00 80.69 92 CYS A C 1
ATOM 668 O O . CYS A 1 92 ? -5.353 0.121 -1.631 1.00 80.69 92 CYS A O 1
ATOM 670 N N . PHE A 1 93 ? -6.934 -1.336 -0.968 1.00 78.12 93 PHE A N 1
ATOM 671 C CA . PHE A 1 93 ? -7.425 -1.655 -2.300 1.00 78.12 93 PHE A CA 1
ATOM 672 C C . PHE A 1 93 ? -7.922 -0.392 -2.995 1.00 78.12 93 PHE A C 1
ATOM 674 O O . PHE A 1 93 ? -7.452 -0.056 -4.059 1.00 78.12 93 PHE A O 1
ATOM 681 N N . SER A 1 94 ? -8.792 0.390 -2.375 1.00 76.19 94 SER A N 1
ATOM 682 C CA . SER A 1 94 ? -9.338 1.617 -2.958 1.00 76.19 94 SER A CA 1
ATOM 683 C C . SER A 1 94 ? -8.269 2.682 -3.265 1.00 76.19 94 SER A C 1
ATOM 685 O O . SER A 1 94 ? -8.336 3.342 -4.299 1.00 76.19 94 SER A O 1
ATOM 687 N N . THR A 1 95 ? -7.262 2.828 -2.401 1.00 74.12 95 THR A N 1
ATOM 688 C CA . THR A 1 95 ? -6.283 3.929 -2.464 1.00 74.12 95 THR A CA 1
ATOM 689 C C . THR A 1 95 ? -4.974 3.539 -3.155 1.00 74.12 95 THR A C 1
ATOM 691 O O . THR A 1 95 ? -4.211 4.414 -3.552 1.00 74.12 95 THR A O 1
ATOM 694 N N . GLY A 1 96 ? -4.674 2.242 -3.272 1.00 73.94 96 GLY A N 1
ATOM 695 C CA . GLY A 1 96 ? -3.388 1.741 -3.771 1.00 73.94 96 GLY A CA 1
ATOM 696 C C . GLY A 1 96 ? -2.193 2.091 -2.875 1.00 73.94 96 GLY A C 1
ATOM 697 O O . GLY A 1 96 ? -1.058 2.083 -3.342 1.00 73.94 96 GLY A O 1
ATOM 698 N N . SER A 1 97 ? -2.433 2.450 -1.607 1.00 74.38 97 SER A N 1
ATOM 699 C CA . SER A 1 97 ? -1.401 2.912 -0.673 1.00 74.38 97 SER A CA 1
ATOM 700 C C . SER A 1 97 ? -1.560 2.274 0.704 1.00 74.38 97 SER A C 1
ATOM 702 O O . SER A 1 97 ? -2.538 2.545 1.411 1.00 74.38 97 SER A O 1
ATOM 704 N N . ALA A 1 98 ? -0.550 1.501 1.119 1.00 77.06 98 ALA A N 1
ATOM 705 C CA . ALA A 1 98 ? -0.457 0.943 2.468 1.00 77.06 98 ALA A CA 1
ATOM 706 C C . ALA A 1 98 ? -0.466 2.028 3.561 1.00 77.06 98 ALA A C 1
ATOM 708 O O . ALA A 1 98 ? -1.085 1.859 4.610 1.00 77.06 98 ALA A O 1
ATOM 709 N N . TYR A 1 99 ? 0.141 3.188 3.289 1.00 75.50 99 TYR A N 1
ATOM 710 C CA . TYR A 1 99 ? 0.203 4.301 4.239 1.00 75.50 99 TYR A CA 1
ATOM 711 C C . TYR A 1 99 ? -1.193 4.832 4.602 1.00 75.50 99 TYR A C 1
ATOM 713 O O . TYR A 1 99 ? -1.539 4.946 5.780 1.00 75.50 99 TYR A O 1
ATOM 721 N N . MET A 1 100 ? -2.032 5.095 3.596 1.00 74.56 100 MET A N 1
ATOM 722 C CA . MET A 1 100 ? -3.418 5.529 3.813 1.00 74.56 100 MET A CA 1
ATOM 723 C C . MET A 1 100 ? -4.274 4.420 4.439 1.00 74.56 100 MET A C 1
ATOM 725 O O . MET A 1 100 ? -5.110 4.698 5.302 1.00 74.56 100 MET A O 1
ATOM 729 N N . GLY A 1 101 ? -4.013 3.162 4.069 1.00 77.19 101 GLY A N 1
ATOM 730 C CA . GLY A 1 101 ? -4.669 1.987 4.640 1.00 77.19 101 GLY A CA 1
ATOM 731 C C . GLY A 1 101 ? -4.427 1.773 6.132 1.00 77.19 101 GLY A C 1
ATOM 732 O O . GLY A 1 101 ? -5.289 1.207 6.795 1.00 77.19 101 GLY A O 1
ATOM 733 N N . ILE A 1 102 ? -3.318 2.268 6.686 1.00 83.19 102 ILE A N 1
ATOM 734 C CA . ILE A 1 102 ? -3.013 2.186 8.125 1.00 83.19 102 ILE A CA 1
ATOM 735 C C . ILE A 1 102 ? -3.543 3.412 8.875 1.00 83.19 102 ILE A C 1
ATOM 737 O O . ILE A 1 102 ? -4.146 3.288 9.944 1.00 83.19 102 ILE A O 1
ATOM 741 N N . LEU A 1 103 ? -3.325 4.610 8.331 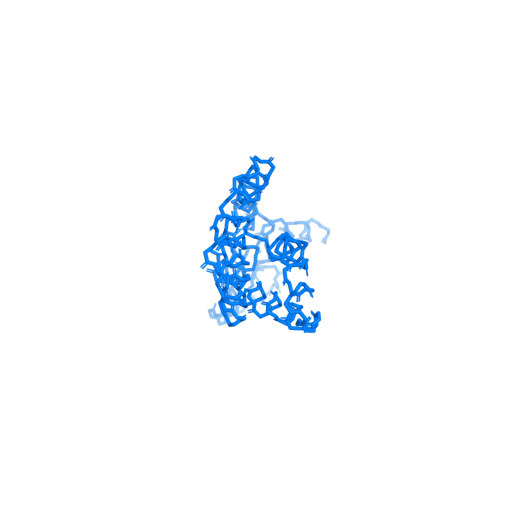1.00 81.88 103 LEU A N 1
ATOM 742 C CA . LEU A 1 103 ? -3.521 5.869 9.055 1.00 81.88 103 LEU A CA 1
ATOM 743 C C . LEU A 1 103 ? -5.006 6.165 9.327 1.00 81.88 103 LEU A C 1
ATOM 745 O O . LEU A 1 103 ? -5.389 6.571 10.431 1.00 81.88 103 LEU A O 1
ATOM 749 N N . ILE A 1 104 ? -5.865 5.904 8.339 1.00 79.81 104 ILE A N 1
ATOM 750 C CA . ILE A 1 104 ? -7.302 6.183 8.431 1.00 79.81 104 ILE A CA 1
ATOM 751 C C . ILE A 1 104 ? -7.999 5.196 9.386 1.00 79.81 104 ILE A C 1
ATOM 753 O O . ILE A 1 104 ? -8.648 5.654 10.327 1.00 79.81 104 ILE A O 1
ATOM 757 N N . PRO A 1 105 ? -7.836 3.863 9.268 1.00 81.69 105 PRO A N 1
ATOM 758 C CA . PRO A 1 105 ? -8.387 2.934 10.253 1.00 81.69 105 PRO A CA 1
ATOM 759 C C . PRO A 1 105 ? -7.743 3.094 11.625 1.00 81.69 105 PRO A C 1
ATOM 761 O O . PRO A 1 105 ? -8.432 2.995 12.635 1.00 81.69 105 PRO A O 1
ATOM 764 N N . GLY A 1 106 ? -6.445 3.395 11.691 1.00 84.88 106 GLY A N 1
ATOM 765 C CA . GLY A 1 106 ? -5.763 3.618 12.959 1.00 84.88 106 GLY A CA 1
ATOM 766 C C . GLY A 1 106 ? -6.381 4.760 13.758 1.00 84.88 106 GLY A C 1
ATOM 767 O O . GLY A 1 106 ? -6.627 4.598 14.949 1.00 84.88 106 GLY A O 1
ATOM 768 N N . SER A 1 107 ? -6.703 5.882 13.109 1.00 81.31 107 SER A N 1
ATOM 769 C CA . SER A 1 107 ? -7.406 6.997 13.758 1.00 81.31 107 SER A CA 1
ATOM 770 C C . SER A 1 107 ? -8.877 6.682 14.059 1.00 81.31 107 SER A C 1
ATOM 772 O O . SER A 1 107 ? -9.349 6.996 15.149 1.00 81.31 107 SER A O 1
ATOM 774 N N . LEU A 1 108 ? -9.581 6.001 13.150 1.00 81.06 108 LEU A N 1
ATOM 775 C CA . LEU A 1 108 ? -11.012 5.707 13.276 1.00 81.06 108 LEU A CA 1
ATOM 776 C C . LEU A 1 108 ? -11.335 4.647 14.347 1.00 81.06 108 LEU A C 1
ATOM 778 O O . LEU A 1 108 ? -12.298 4.780 15.103 1.00 81.06 108 LEU A O 1
ATOM 782 N N . PHE A 1 109 ? -10.542 3.576 14.426 1.00 83.69 109 PHE A N 1
ATOM 783 C CA . PHE A 1 109 ? -10.783 2.456 15.339 1.00 83.69 109 PHE A CA 1
ATOM 784 C C . PHE A 1 109 ? -10.159 2.665 16.726 1.00 83.69 109 PHE A C 1
ATOM 786 O O . PHE A 1 109 ? -10.552 1.972 17.667 1.00 83.69 109 PHE A O 1
ATOM 793 N N . LYS A 1 110 ? -9.252 3.639 16.894 1.00 83.81 110 LYS A N 1
ATOM 794 C CA . LYS A 1 110 ? -8.571 3.942 18.167 1.00 83.81 110 LYS A CA 1
ATOM 795 C C . LYS A 1 110 ? -9.534 4.033 19.349 1.00 83.81 110 LYS A C 1
ATOM 797 O O . LYS A 1 110 ? -9.379 3.301 20.328 1.00 83.81 110 LYS A O 1
ATOM 802 N N . ASP A 1 111 ? -10.559 4.873 19.235 1.00 81.69 111 ASP A N 1
ATOM 803 C CA . ASP A 1 111 ? -11.512 5.105 20.325 1.00 81.69 111 ASP A CA 1
ATOM 804 C C . ASP A 1 111 ? -12.377 3.872 20.612 1.00 81.69 111 ASP A C 1
ATOM 806 O O . ASP A 1 111 ? -12.751 3.620 21.757 1.00 81.69 111 ASP A O 1
ATOM 810 N N . SER A 1 112 ? -12.666 3.063 19.590 1.00 82.75 112 SER A N 1
ATOM 811 C CA . SER A 1 112 ? -13.441 1.825 19.733 1.00 82.75 112 SER A CA 1
ATOM 812 C C . SER A 1 112 ? -12.660 0.737 20.478 1.00 82.75 112 SER A C 1
ATOM 814 O O . SER A 1 112 ? -13.235 0.040 21.315 1.00 82.75 112 SER A O 1
ATOM 816 N N . TYR A 1 113 ? -11.349 0.623 20.236 1.00 86.31 113 TYR A N 1
ATOM 817 C CA . TYR A 1 113 ? -10.473 -0.291 20.981 1.00 86.31 113 TYR A CA 1
ATOM 818 C C . TYR A 1 113 ? -10.312 0.148 22.443 1.00 86.31 113 TYR A C 1
ATOM 820 O O . TYR A 1 113 ? -10.405 -0.688 23.342 1.00 86.31 113 TYR A O 1
ATOM 828 N N . LEU A 1 114 ? -10.157 1.455 22.692 1.00 85.00 114 LEU A N 1
ATOM 829 C CA . LEU A 1 114 ? -10.095 2.032 24.042 1.00 85.00 114 LEU A CA 1
ATOM 830 C C . LEU A 1 114 ? -11.388 1.794 24.835 1.00 85.00 114 LEU A C 1
ATOM 832 O O . LEU A 1 114 ? -11.333 1.322 25.971 1.00 85.00 114 LEU A O 1
ATOM 836 N N . LYS A 1 115 ? -12.558 2.045 24.230 1.00 84.25 115 LYS A N 1
ATOM 837 C CA . LYS A 1 115 ? -13.874 1.814 24.861 1.00 84.25 115 LYS A CA 1
ATOM 838 C C . LYS A 1 115 ? -14.099 0.351 25.248 1.00 84.25 115 LYS A C 1
ATOM 840 O O . LYS A 1 115 ? -14.735 0.082 26.263 1.00 84.25 115 LYS A O 1
ATOM 845 N N . ARG A 1 116 ? -13.551 -0.588 24.472 1.00 82.62 116 ARG A N 1
ATOM 846 C CA . ARG A 1 116 ? -13.606 -2.032 24.751 1.00 82.62 116 ARG A CA 1
ATOM 847 C C . ARG A 1 116 ? -12.463 -2.541 25.636 1.00 82.62 116 ARG A C 1
ATOM 849 O O . ARG A 1 116 ? -12.346 -3.743 25.832 1.00 82.62 116 ARG A O 1
ATOM 856 N N . ARG A 1 117 ? -11.630 -1.649 26.190 1.00 85.06 117 ARG A N 1
ATOM 857 C CA . ARG A 1 117 ? -10.463 -1.986 27.031 1.00 85.06 117 ARG A CA 1
ATOM 858 C C . ARG A 1 117 ? -9.453 -2.924 26.347 1.00 85.06 117 ARG A C 1
ATOM 860 O O . ARG A 1 117 ? -8.749 -3.673 27.019 1.00 85.06 117 ARG A O 1
ATOM 867 N N . LEU A 1 118 ? -9.351 -2.868 25.018 1.00 85.81 118 LEU A N 1
ATOM 868 C CA . LEU A 1 118 ? -8.340 -3.605 24.261 1.00 85.81 118 LEU A CA 1
ATOM 869 C C . LEU A 1 118 ? -7.008 -2.848 24.270 1.00 85.81 118 LEU A C 1
ATOM 871 O O . LEU A 1 118 ? -6.968 -1.622 24.167 1.00 85.81 118 LEU A O 1
ATOM 875 N N . HIS A 1 119 ? -5.898 -3.585 24.349 1.00 87.56 119 HIS A N 1
ATOM 876 C CA . HIS A 1 119 ? -4.572 -2.975 24.331 1.00 87.56 119 HIS A CA 1
ATOM 877 C C . HIS A 1 119 ? -4.279 -2.354 22.945 1.00 87.56 119 HIS A C 1
ATOM 879 O O . HIS A 1 119 ? -4.493 -3.025 21.932 1.00 87.56 119 HIS A O 1
ATOM 885 N N . PRO A 1 120 ? -3.712 -1.132 22.855 1.00 83.81 120 PRO A N 1
ATOM 886 C CA . PRO A 1 120 ? -3.410 -0.465 21.579 1.00 83.81 120 PRO A CA 1
ATOM 887 C C . PRO A 1 120 ? -2.505 -1.272 20.634 1.00 83.81 120 PRO A C 1
ATOM 889 O O . PRO A 1 120 ? -2.595 -1.137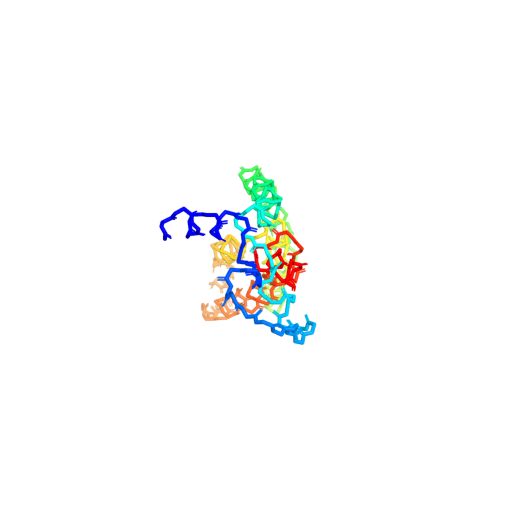 19.416 1.00 83.81 120 PRO A O 1
ATOM 892 N N . LYS A 1 121 ? -1.666 -2.165 21.182 1.00 87.50 121 LYS A N 1
ATOM 893 C CA . LYS A 1 121 ? -0.863 -3.117 20.386 1.00 87.50 121 LYS A CA 1
ATOM 894 C C . LYS A 1 121 ? -1.722 -4.024 19.502 1.00 87.50 121 LYS A C 1
ATOM 896 O O . LYS A 1 121 ? -1.278 -4.367 18.416 1.00 87.50 121 LYS A O 1
ATOM 901 N N . ASN A 1 122 ? -2.935 -4.385 19.925 1.00 88.12 122 ASN A N 1
ATOM 902 C CA . ASN A 1 122 ? -3.819 -5.235 19.125 1.00 88.12 122 ASN A CA 1
ATOM 903 C C . ASN A 1 122 ? -4.316 -4.489 17.882 1.00 88.12 122 ASN A C 1
ATOM 905 O O . ASN A 1 122 ? -4.432 -5.091 16.820 1.00 88.12 122 ASN A O 1
ATOM 909 N N . LEU A 1 123 ? -4.568 -3.182 18.009 1.00 86.25 123 LEU A N 1
ATOM 910 C CA . LEU A 1 123 ? -4.898 -2.322 16.876 1.00 86.25 123 LEU A CA 1
ATOM 911 C C . LEU A 1 123 ? -3.694 -2.198 15.940 1.00 86.25 123 LEU A C 1
ATOM 913 O O . LEU A 1 123 ? -3.814 -2.520 14.768 1.00 86.25 123 LEU A O 1
ATOM 917 N N . SER A 1 124 ? -2.523 -1.821 16.462 1.00 89.00 124 SER A N 1
ATOM 918 C CA . SER A 1 124 ? -1.298 -1.692 15.656 1.00 89.00 124 SER A CA 1
ATOM 919 C C . SER A 1 124 ? -0.948 -2.977 14.905 1.00 89.00 124 SER A C 1
ATOM 921 O O . SER A 1 124 ? -0.622 -2.913 13.726 1.00 89.00 124 SER A O 1
ATOM 923 N N . ARG A 1 125 ? -1.065 -4.137 15.559 1.00 88.88 125 ARG A N 1
ATOM 924 C CA . ARG A 1 125 ? -0.796 -5.428 14.923 1.00 88.88 125 ARG A CA 1
ATOM 925 C C . ARG A 1 125 ? -1.797 -5.746 13.816 1.00 88.88 125 ARG A C 1
ATOM 927 O O . ARG A 1 125 ? -1.387 -6.180 12.752 1.00 88.88 125 ARG A O 1
ATOM 934 N N . ALA A 1 126 ? -3.086 -5.495 14.049 1.00 88.38 126 ALA A N 1
ATOM 935 C CA . ALA A 1 126 ? -4.108 -5.709 13.030 1.00 88.38 126 ALA A CA 1
ATOM 936 C C . ALA A 1 126 ? -3.911 -4.789 11.813 1.00 88.38 126 ALA A C 1
ATOM 938 O O . ALA A 1 126 ? -4.074 -5.241 10.684 1.00 88.38 126 ALA A O 1
ATOM 939 N N . LEU A 1 127 ? -3.540 -3.522 12.028 1.00 86.88 127 LEU A N 1
ATOM 940 C CA . LEU A 1 127 ? -3.254 -2.580 10.939 1.00 86.88 127 LEU A CA 1
ATOM 941 C C . LEU A 1 127 ? -2.078 -3.055 10.076 1.00 86.88 127 LEU A C 1
ATOM 943 O O . LEU A 1 127 ? -2.184 -3.066 8.852 1.00 86.88 127 LEU A O 1
ATOM 947 N N . GLU A 1 128 ? -0.987 -3.479 10.716 1.00 84.94 128 GLU A N 1
ATOM 948 C CA . GLU A 1 128 ? 0.225 -3.917 10.020 1.00 84.94 128 GLU A CA 1
ATOM 949 C C . GLU A 1 128 ? -0.003 -5.220 9.241 1.00 84.94 128 GLU A C 1
ATOM 951 O O . GLU A 1 128 ? 0.330 -5.305 8.061 1.00 84.94 128 GLU A O 1
ATOM 956 N N . ASP A 1 129 ? -0.659 -6.207 9.864 1.00 85.31 129 ASP A N 1
ATOM 957 C CA . ASP A 1 129 ? -0.967 -7.491 9.219 1.00 85.31 129 ASP A CA 1
ATOM 958 C C . ASP A 1 129 ? -1.857 -7.319 7.976 1.00 85.31 129 ASP A C 1
ATOM 960 O O . ASP A 1 129 ? -1.758 -8.101 7.031 1.00 85.31 129 ASP A O 1
ATOM 964 N N . SER A 1 130 ? -2.733 -6.309 7.947 1.00 84.12 130 SER A N 1
ATOM 965 C CA . SER A 1 130 ? -3.635 -6.096 6.811 1.00 84.12 130 SER A CA 1
ATOM 966 C C . SER A 1 130 ? -3.024 -5.242 5.708 1.00 84.12 130 SER A C 1
ATOM 968 O O . SER A 1 130 ? -3.119 -5.617 4.544 1.00 84.12 130 SER A O 1
ATOM 970 N N . ALA A 1 131 ? -2.390 -4.114 6.022 1.00 75.19 131 ALA A N 1
ATOM 971 C CA . ALA A 1 131 ? -1.891 -3.218 4.982 1.00 75.19 131 ALA A CA 1
ATOM 972 C C . ALA A 1 131 ? -0.639 -3.760 4.271 1.00 75.19 131 ALA A C 1
ATOM 974 O O . ALA A 1 131 ? -0.553 -3.678 3.045 1.00 75.19 131 ALA A O 1
ATOM 975 N N . THR A 1 132 ? 0.297 -4.360 5.013 1.00 73.56 132 THR A N 1
ATOM 976 C CA . THR A 1 132 ? 1.611 -4.767 4.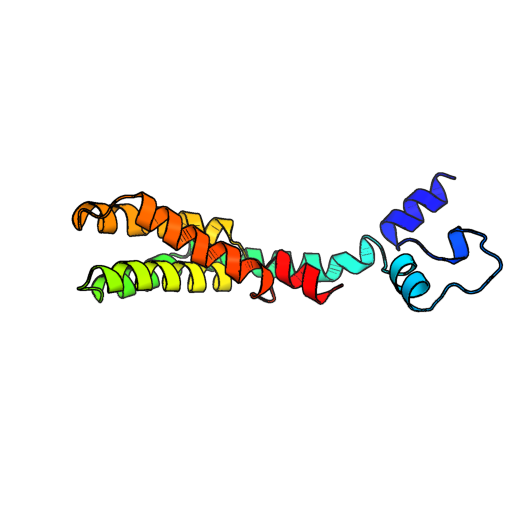487 1.00 73.56 132 THR A CA 1
ATOM 977 C C . THR A 1 132 ? 1.524 -6.009 3.596 1.00 73.56 132 THR A C 1
ATOM 979 O O . THR A 1 132 ? 2.244 -6.118 2.607 1.00 73.56 132 THR A O 1
ATOM 982 N N . MET A 1 133 ? 0.587 -6.922 3.879 1.00 77.12 133 MET A N 1
ATOM 983 C CA . MET A 1 133 ? 0.340 -8.104 3.040 1.00 77.12 133 MET A CA 1
ATOM 984 C C . MET A 1 133 ? -0.316 -7.764 1.693 1.00 77.12 133 MET A C 1
ATOM 986 O O . MET A 1 133 ? -0.203 -8.536 0.743 1.00 77.12 133 MET A O 1
ATOM 990 N N . LEU A 1 134 ? -1.013 -6.628 1.593 1.00 73.50 134 LEU A N 1
ATOM 991 C CA . LEU A 1 134 ? -1.826 -6.288 0.421 1.00 73.50 134 LEU A CA 1
ATOM 992 C C . LEU A 1 134 ? -1.105 -5.428 -0.616 1.00 73.50 134 LEU A C 1
ATOM 994 O O . LEU A 1 134 ? -1.553 -5.380 -1.761 1.00 73.50 134 LEU A O 1
ATOM 998 N N . ASP A 1 135 ? 0.003 -4.781 -0.255 1.00 68.75 135 ASP A N 1
ATOM 999 C CA . ASP A 1 135 ? 0.704 -3.835 -1.135 1.00 68.75 135 ASP A CA 1
ATOM 1000 C C . ASP A 1 135 ? 1.215 -4.486 -2.439 1.00 68.75 135 ASP A C 1
ATOM 1002 O O . ASP A 1 135 ? 1.237 -3.856 -3.494 1.00 68.75 135 ASP A O 1
ATOM 1006 N N . GLY A 1 136 ? 1.552 -5.781 -2.395 1.00 68.00 136 GLY A N 1
ATOM 1007 C CA . GLY A 1 136 ? 1.918 -6.571 -3.578 1.00 68.00 136 GLY A CA 1
ATOM 1008 C C . GLY A 1 136 ? 0.740 -7.229 -4.312 1.00 68.00 136 GLY A C 1
ATOM 1009 O O . GLY A 1 136 ? 0.914 -7.697 -5.432 1.00 68.00 136 GLY A O 1
ATOM 1010 N N . ALA A 1 137 ? -0.450 -7.284 -3.706 1.00 70.88 137 ALA A N 1
ATOM 1011 C CA . ALA A 1 137 ? -1.618 -7.981 -4.257 1.00 70.88 137 ALA A CA 1
ATOM 1012 C C . ALA A 1 137 ? -2.580 -7.054 -5.019 1.00 70.88 137 ALA A C 1
ATOM 1014 O O . ALA A 1 137 ? -3.370 -7.518 -5.840 1.00 70.88 137 ALA A O 1
ATOM 1015 N N . ILE A 1 138 ? -2.550 -5.751 -4.732 1.00 74.38 138 ILE A N 1
ATOM 1016 C CA . ILE A 1 138 ? -3.457 -4.764 -5.325 1.00 74.38 138 ILE A CA 1
ATOM 1017 C C . ILE A 1 138 ? -2.861 -4.287 -6.652 1.00 74.38 138 ILE A C 1
ATOM 1019 O O . ILE A 1 138 ? -1.858 -3.588 -6.603 1.00 74.38 138 ILE A O 1
ATOM 1023 N N . PRO A 1 139 ? -3.463 -4.573 -7.822 1.00 63.22 139 PRO A N 1
ATOM 1024 C CA . PRO A 1 139 ? -2.820 -4.382 -9.130 1.00 63.22 139 PRO A CA 1
ATOM 1025 C C . PRO A 1 139 ? -2.329 -2.960 -9.424 1.00 63.22 139 PRO A C 1
ATOM 1027 O O . PRO A 1 139 ? -1.414 -2.775 -10.215 1.00 63.22 139 PRO A O 1
ATOM 1030 N N . TRP A 1 140 ? -2.945 -1.960 -8.796 1.00 74.38 140 TRP A N 1
ATOM 1031 C CA . TRP A 1 140 ? -2.607 -0.543 -8.943 1.00 74.38 140 TRP A CA 1
ATOM 1032 C C . TRP A 1 140 ? -1.847 0.038 -7.742 1.00 74.38 140 TRP A C 1
ATOM 1034 O O . TRP A 1 140 ? -1.623 1.247 -7.687 1.00 74.38 140 TRP A O 1
ATOM 1044 N N . ALA A 1 141 ? -1.464 -0.790 -6.767 1.00 72.56 141 ALA A N 1
ATOM 1045 C CA . ALA A 1 141 ? -0.534 -0.393 -5.720 1.00 72.56 141 ALA A CA 1
ATOM 1046 C C . ALA A 1 141 ? 0.900 -0.386 -6.258 1.00 72.56 141 ALA A C 1
ATOM 1048 O O . ALA A 1 141 ? 1.259 -1.163 -7.144 1.00 72.56 141 ALA A O 1
ATOM 1049 N N . SER A 1 142 ? 1.732 0.490 -5.694 1.00 66.81 142 SER A N 1
ATOM 1050 C CA . SER A 1 142 ? 3.120 0.692 -6.132 1.00 66.81 142 SER A CA 1
ATOM 1051 C C . SER A 1 142 ? 3.920 -0.620 -6.182 1.00 66.81 142 SER A C 1
ATOM 1053 O O . SER A 1 142 ? 4.609 -0.893 -7.169 1.00 66.81 142 SER A O 1
ATOM 1055 N N . GLY A 1 143 ? 3.773 -1.472 -5.157 1.00 67.44 143 GLY A N 1
ATOM 1056 C CA . GLY A 1 143 ? 4.438 -2.773 -5.086 1.00 67.44 143 GLY A CA 1
ATOM 1057 C C . GLY A 1 143 ? 4.003 -3.740 -6.191 1.00 67.44 143 GLY A C 1
ATOM 1058 O O . GLY A 1 143 ? 4.851 -4.347 -6.847 1.00 67.44 143 GLY A O 1
ATOM 1059 N N . ALA A 1 144 ? 2.700 -3.853 -6.449 1.00 67.25 144 ALA A N 1
ATOM 1060 C CA . ALA A 1 144 ? 2.169 -4.756 -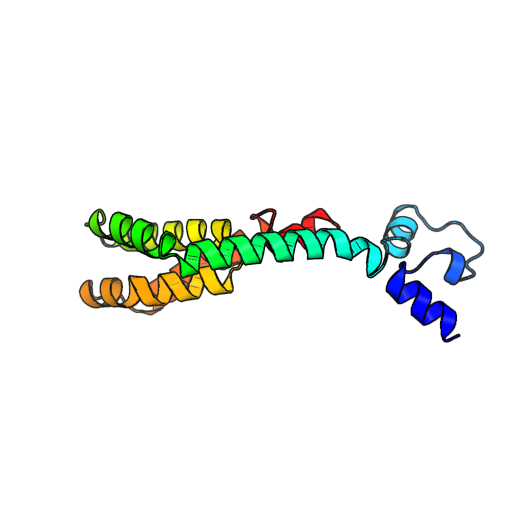7.471 1.00 67.25 144 ALA A CA 1
ATOM 1061 C C . ALA A 1 144 ? 2.479 -4.296 -8.902 1.00 67.25 144 ALA A C 1
ATOM 1063 O O . ALA A 1 144 ? 2.826 -5.113 -9.750 1.00 67.25 144 ALA A O 1
ATOM 1064 N N . VAL A 1 145 ? 2.405 -2.990 -9.172 1.00 66.44 145 VAL A N 1
ATOM 1065 C CA . VAL A 1 145 ? 2.751 -2.416 -10.482 1.00 66.44 145 VAL A CA 1
ATOM 1066 C C . VAL A 1 145 ? 4.219 -2.695 -10.821 1.00 66.44 145 VAL A C 1
ATOM 1068 O O . VAL A 1 145 ? 4.549 -3.005 -11.966 1.00 66.44 145 VAL A O 1
ATOM 1071 N N . TYR A 1 146 ? 5.106 -2.642 -9.826 1.00 66.69 146 TYR A N 1
ATOM 1072 C CA . TYR A 1 146 ? 6.491 -3.064 -10.002 1.00 66.69 146 TYR A CA 1
ATOM 1073 C C . TYR A 1 146 ? 6.593 -4.573 -10.264 1.00 66.69 146 TYR A C 1
ATOM 1075 O O . TYR A 1 146 ? 7.252 -4.973 -11.218 1.00 66.69 146 TYR A O 1
ATOM 1083 N N . MET A 1 147 ? 5.901 -5.405 -9.476 1.00 67.00 147 MET A N 1
ATOM 1084 C CA . MET A 1 147 ? 5.909 -6.869 -9.631 1.00 67.00 147 MET A CA 1
ATOM 1085 C C . MET A 1 147 ? 5.274 -7.373 -10.937 1.00 67.00 147 MET A C 1
ATOM 1087 O O . MET A 1 147 ? 5.608 -8.462 -11.388 1.00 67.00 147 MET A O 1
ATOM 1091 N N . SER A 1 148 ? 4.378 -6.605 -11.556 1.00 64.06 148 SER A N 1
ATOM 1092 C CA . SER A 1 148 ? 3.763 -6.953 -12.841 1.00 64.06 148 SER A CA 1
ATOM 1093 C C . SER A 1 148 ? 4.622 -6.567 -14.048 1.00 64.06 148 SER A C 1
ATOM 1095 O O . SER A 1 148 ? 4.392 -7.090 -15.136 1.00 64.06 148 SER A O 1
ATOM 1097 N N . GLY A 1 149 ? 5.551 -5.618 -13.891 1.00 58.38 149 GLY A N 1
ATOM 1098 C CA . GLY A 1 149 ? 6.445 -5.161 -14.962 1.00 58.38 149 GLY A CA 1
ATOM 1099 C C . GLY A 1 149 ? 7.809 -5.861 -14.984 1.00 58.38 149 GLY A C 1
ATOM 1100 O O . GLY A 1 149 ? 8.613 -5.592 -15.879 1.00 58.38 149 GLY A O 1
ATOM 1101 N N . VAL A 1 150 ? 8.091 -6.711 -13.990 1.00 50.56 150 VAL A N 1
ATOM 1102 C CA . VAL A 1 150 ? 9.330 -7.497 -13.860 1.00 50.56 150 VAL A CA 1
ATOM 1103 C C . VAL A 1 150 ? 9.242 -8.841 -14.553 1.00 50.56 150 VAL A C 1
ATOM 1105 O O . VAL A 1 150 ? 10.331 -9.231 -15.041 1.00 50.56 150 VAL A O 1
#

Radius of gyration: 21.91 Å; chains: 1; bounding box: 54×30×56 Å